Protein AF-A0A2E8CZ76-F1 (afdb_monomer)

Structure (mmCIF, N/CA/C/O backbone):
data_AF-A0A2E8CZ76-F1
#
_entry.id   AF-A0A2E8CZ76-F1
#
loop_
_atom_site.group_PDB
_atom_site.id
_atom_site.type_symbol
_atom_site.label_atom_id
_atom_site.label_alt_id
_atom_site.label_comp_id
_atom_site.label_asym_id
_atom_site.label_entity_id
_atom_site.label_seq_id
_atom_site.pdbx_PDB_ins_code
_atom_site.Cartn_x
_atom_site.Cartn_y
_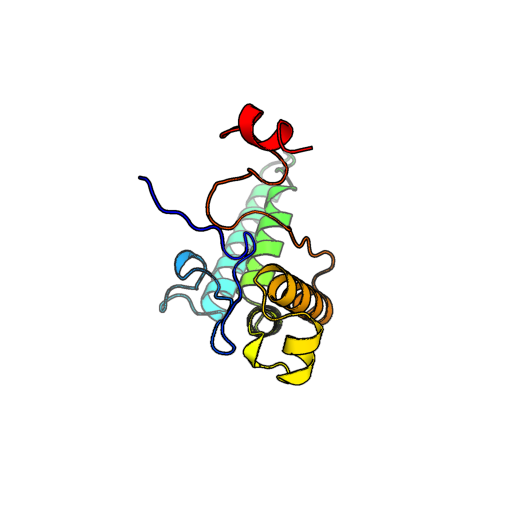atom_site.Cartn_z
_atom_site.occupancy
_atom_site.B_iso_or_equiv
_atom_site.auth_seq_id
_atom_site.auth_comp_id
_atom_site.auth_asym_id
_atom_site.auth_atom_id
_atom_site.pdbx_PDB_model_num
ATOM 1 N N . MET A 1 1 ? 30.501 12.690 -4.525 1.00 34.56 1 MET A N 1
ATOM 2 C CA . MET A 1 1 ? 30.521 11.373 -5.200 1.00 34.56 1 MET A CA 1
ATOM 3 C C . MET A 1 1 ? 30.232 11.597 -6.675 1.00 34.56 1 MET A C 1
ATOM 5 O O . MET A 1 1 ? 29.146 12.056 -6.991 1.00 34.56 1 MET A O 1
ATOM 9 N N . LYS A 1 2 ? 31.225 11.383 -7.548 1.00 23.69 2 LYS A N 1
ATOM 10 C CA . LYS A 1 2 ? 31.047 11.327 -9.009 1.00 23.69 2 LYS A CA 1
ATOM 11 C C . LYS A 1 2 ? 30.593 9.910 -9.379 1.00 23.69 2 LYS A C 1
ATOM 13 O O . LYS A 1 2 ? 31.101 8.973 -8.770 1.00 23.69 2 LYS A O 1
ATOM 18 N N . GLY A 1 3 ? 29.703 9.774 -10.362 1.00 33.22 3 GLY A N 1
ATOM 19 C CA . GLY A 1 3 ? 29.338 8.475 -10.946 1.00 33.22 3 GLY A CA 1
ATOM 20 C C . GLY A 1 3 ? 27.930 7.980 -10.625 1.00 33.22 3 GLY A C 1
ATOM 21 O O . GLY A 1 3 ? 27.770 6.817 -10.278 1.00 33.22 3 GLY A O 1
ATOM 22 N N . VAL A 1 4 ? 26.913 8.838 -10.726 1.00 41.41 4 VAL A N 1
ATOM 23 C CA . VAL A 1 4 ? 25.544 8.339 -10.898 1.00 41.41 4 VAL A CA 1
ATOM 24 C C . VAL A 1 4 ? 25.221 8.496 -12.378 1.00 41.41 4 VAL A C 1
ATOM 26 O O . VAL A 1 4 ? 24.792 9.567 -12.798 1.00 41.41 4 VAL A O 1
ATOM 29 N N . ASP A 1 5 ? 25.501 7.458 -13.168 1.00 41.75 5 ASP A N 1
ATOM 30 C CA . ASP A 1 5 ? 24.760 7.250 -14.412 1.00 41.75 5 ASP A CA 1
ATOM 31 C C . ASP A 1 5 ? 23.309 7.040 -13.984 1.00 41.75 5 ASP A C 1
ATOM 33 O O . ASP A 1 5 ? 22.977 6.039 -13.346 1.00 41.75 5 ASP A O 1
ATOM 37 N N . VAL A 1 6 ? 22.458 8.039 -14.212 1.00 46.88 6 VAL A N 1
ATOM 38 C CA . VAL A 1 6 ? 21.026 7.919 -13.929 1.00 46.88 6 VAL A CA 1
ATOM 39 C C . VAL A 1 6 ? 20.401 7.185 -15.114 1.00 46.88 6 VAL A C 1
ATOM 41 O O . VAL A 1 6 ? 19.710 7.777 -15.938 1.00 46.88 6 VAL A O 1
ATOM 44 N N . GLU A 1 7 ? 20.689 5.889 -15.227 1.00 50.06 7 GLU A N 1
ATOM 45 C CA . GLU A 1 7 ? 19.820 4.980 -15.969 1.00 50.06 7 GLU A CA 1
ATOM 46 C C . GLU A 1 7 ? 18.532 4.828 -15.155 1.00 50.06 7 GLU A C 1
ATOM 48 O O . GLU A 1 7 ? 18.519 4.237 -14.078 1.00 50.06 7 GLU A O 1
ATOM 53 N N . ASP A 1 8 ? 17.471 5.440 -15.678 1.00 51.88 8 ASP A N 1
ATOM 54 C CA . ASP A 1 8 ? 16.104 5.452 -15.159 1.00 51.88 8 ASP A CA 1
ATOM 55 C C . ASP A 1 8 ? 15.928 6.057 -13.741 1.00 51.88 8 ASP A C 1
ATOM 57 O O . ASP A 1 8 ? 16.098 5.370 -12.724 1.00 51.88 8 ASP A O 1
ATOM 61 N N . PRO A 1 9 ? 15.491 7.333 -13.630 1.00 52.34 9 PRO A N 1
ATOM 62 C CA . PRO A 1 9 ? 15.202 7.960 -12.337 1.00 52.34 9 PRO A CA 1
ATOM 63 C C . PRO A 1 9 ? 14.068 7.264 -11.561 1.00 52.34 9 PRO A C 1
ATOM 65 O O . PRO A 1 9 ? 13.888 7.531 -10.371 1.00 52.34 9 PRO A O 1
ATOM 68 N N . PHE A 1 10 ? 13.328 6.351 -12.199 1.00 55.59 10 PHE A N 1
ATOM 69 C CA . PHE A 1 10 ? 12.184 5.646 -11.627 1.00 55.59 10 PHE A CA 1
ATOM 70 C C . PHE A 1 10 ? 12.470 4.194 -11.232 1.00 55.59 10 PHE A C 1
ATOM 72 O O . PHE A 1 10 ? 11.568 3.552 -10.691 1.00 55.59 10 PHE A O 1
ATOM 79 N N . CYS A 1 11 ? 13.711 3.722 -11.430 1.00 61.47 11 CYS A N 1
ATOM 80 C CA . CYS A 1 11 ? 14.221 2.389 -11.089 1.00 61.47 11 CYS A CA 1
ATOM 81 C C . CYS A 1 11 ? 13.299 1.233 -11.530 1.00 61.47 11 CYS A C 1
ATOM 83 O O . CYS A 1 11 ? 12.285 0.922 -10.896 1.00 61.47 11 CYS A O 1
ATOM 85 N N . GLY A 1 12 ? 13.719 0.505 -12.566 1.00 65.06 12 GLY A N 1
ATOM 86 C CA . GLY A 1 12 ? 13.159 -0.808 -12.874 1.00 65.06 12 GLY A CA 1
ATOM 87 C C . GLY A 1 12 ? 13.185 -1.733 -11.650 1.00 65.06 12 GLY A C 1
ATOM 88 O O . GLY A 1 12 ? 14.155 -1.767 -10.889 1.00 65.06 12 GLY A O 1
ATOM 89 N N . ILE A 1 13 ? 12.102 -2.477 -11.443 1.00 76.44 13 ILE A N 1
ATOM 90 C CA . ILE A 1 13 ? 12.001 -3.492 -10.390 1.00 76.44 13 ILE A CA 1
ATOM 91 C C . ILE A 1 13 ? 12.178 -4.882 -10.997 1.00 76.44 13 ILE A C 1
ATOM 93 O O . ILE A 1 13 ? 11.807 -5.123 -12.145 1.00 76.44 13 ILE A O 1
ATOM 97 N N . THR A 1 14 ? 12.715 -5.827 -10.226 1.00 82.69 14 THR A N 1
ATOM 98 C CA . THR A 1 14 ? 12.779 -7.225 -10.679 1.00 82.69 14 THR A CA 1
ATOM 99 C C . THR A 1 14 ? 11.446 -7.935 -10.420 1.00 82.69 14 THR A C 1
ATOM 101 O O . THR A 1 14 ? 10.739 -7.572 -9.473 1.00 82.69 14 THR A O 1
ATOM 104 N N . PRO A 1 15 ? 11.094 -8.993 -11.170 1.00 80.38 15 PRO A N 1
ATOM 105 C CA . PRO A 1 15 ? 9.863 -9.754 -10.934 1.00 80.38 15 PRO A CA 1
ATOM 106 C C . PRO A 1 15 ? 9.716 -10.301 -9.499 1.00 80.38 15 PRO A C 1
ATOM 108 O O . PRO A 1 15 ? 8.598 -10.499 -9.009 1.00 80.38 15 PRO A O 1
ATOM 111 N N . GLU A 1 16 ? 10.821 -10.499 -8.784 1.00 82.88 16 GLU A N 1
ATOM 112 C CA . GLU A 1 16 ? 10.904 -10.970 -7.394 1.00 82.88 16 GLU A CA 1
ATOM 113 C C . GLU A 1 16 ? 10.712 -9.845 -6.371 1.00 82.88 16 GLU A C 1
ATOM 115 O O . GLU A 1 16 ? 10.467 -10.115 -5.195 1.00 82.88 16 GLU A O 1
ATOM 120 N N . SER A 1 17 ? 10.772 -8.585 -6.802 1.00 80.94 17 SER A N 1
ATOM 121 C CA . SER A 1 17 ? 10.568 -7.426 -5.936 1.00 80.94 17 SER A CA 1
ATOM 122 C C . SER A 1 17 ? 9.163 -7.452 -5.330 1.00 80.94 17 SER A C 1
ATOM 124 O O . SER A 1 17 ? 8.178 -7.782 -6.001 1.00 80.94 17 SER A O 1
ATOM 126 N N . ARG A 1 18 ? 9.065 -7.153 -4.030 1.00 78.81 18 ARG A N 1
ATOM 127 C CA . ARG A 1 18 ? 7.806 -7.155 -3.271 1.00 78.81 18 ARG A CA 1
ATOM 128 C C . ARG A 1 18 ? 7.707 -5.911 -2.408 1.00 78.81 18 ARG A C 1
ATOM 130 O O . ARG A 1 18 ? 8.669 -5.552 -1.731 1.00 78.81 18 ARG A O 1
ATOM 137 N N . LEU A 1 19 ? 6.515 -5.326 -2.366 1.00 76.50 19 LEU A N 1
ATOM 138 C CA . LEU A 1 19 ? 6.173 -4.334 -1.358 1.00 76.50 19 LEU A CA 1
ATOM 139 C C . LEU A 1 19 ? 5.953 -5.051 -0.025 1.00 76.50 19 LEU A C 1
ATOM 141 O O . LEU A 1 19 ? 5.324 -6.107 0.053 1.00 76.50 19 LEU A O 1
ATOM 145 N N . ARG A 1 20 ? 6.543 -4.511 1.036 1.00 70.62 20 ARG A N 1
ATOM 146 C CA . ARG A 1 20 ? 6.459 -5.068 2.385 1.00 70.62 20 ARG A CA 1
ATOM 147 C C . ARG A 1 20 ? 6.066 -3.948 3.330 1.00 70.62 20 ARG A C 1
ATOM 149 O O . ARG A 1 20 ? 6.633 -2.862 3.276 1.00 70.62 20 ARG A O 1
ATOM 156 N N . VAL A 1 21 ? 5.136 -4.235 4.234 1.00 71.06 21 VAL A N 1
ATOM 157 C CA . VAL A 1 21 ? 4.909 -3.369 5.394 1.00 71.06 21 VAL A CA 1
ATOM 158 C C . VAL A 1 21 ? 6.155 -3.426 6.276 1.00 71.06 21 VAL A C 1
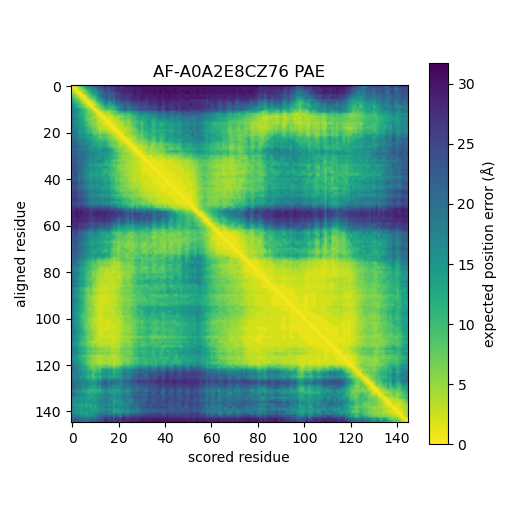ATOM 160 O O . VAL A 1 21 ? 6.671 -4.524 6.520 1.00 71.06 21 VAL A O 1
ATOM 163 N N . SER A 1 22 ? 6.626 -2.268 6.756 1.00 68.38 22 SER A N 1
ATOM 164 C CA . SER A 1 22 ? 7.745 -2.216 7.704 1.00 68.38 22 SER A CA 1
ATOM 165 C C . SER A 1 22 ? 7.494 -3.166 8.876 1.00 68.38 22 SER A C 1
ATOM 167 O O . SER A 1 22 ? 6.371 -3.292 9.373 1.00 68.38 22 SER A O 1
ATOM 169 N N . LYS A 1 23 ? 8.561 -3.814 9.348 1.00 66.62 23 LYS A N 1
ATOM 170 C CA . LYS A 1 23 ? 8.514 -4.676 10.535 1.00 66.62 23 LYS A CA 1
ATOM 171 C C . LYS A 1 23 ? 8.040 -3.914 11.777 1.00 66.62 23 LYS A C 1
ATOM 173 O O . LYS A 1 23 ? 7.461 -4.534 12.659 1.00 66.62 23 LYS A O 1
ATOM 178 N N . ASP A 1 24 ? 8.201 -2.591 11.806 1.00 67.12 24 ASP A N 1
ATOM 179 C CA . ASP A 1 24 ? 7.769 -1.734 12.918 1.00 67.12 24 ASP A CA 1
ATOM 180 C C . ASP A 1 24 ? 6.243 -1.645 13.065 1.00 67.12 24 ASP A C 1
ATOM 182 O O . ASP A 1 24 ? 5.739 -1.370 14.150 1.00 67.12 24 ASP A O 1
ATOM 186 N N . ILE A 1 25 ? 5.503 -1.903 11.983 1.00 64.69 25 ILE A N 1
ATOM 187 C CA . ILE A 1 25 ? 4.032 -1.873 11.957 1.00 64.69 25 ILE A CA 1
ATOM 188 C C . ILE A 1 25 ? 3.458 -3.293 12.143 1.00 64.69 25 ILE A C 1
ATOM 190 O O . ILE A 1 25 ? 2.252 -3.484 12.301 1.00 64.69 25 ILE A O 1
ATOM 194 N N . GLN A 1 26 ? 4.307 -4.326 12.161 1.00 67.81 26 GLN A N 1
ATOM 195 C CA . GLN A 1 26 ? 3.859 -5.684 12.450 1.00 67.81 26 GLN A CA 1
ATOM 196 C C . GLN A 1 26 ? 3.557 -5.840 13.944 1.00 67.81 26 GLN A C 1
ATOM 198 O O . GLN A 1 26 ? 4.291 -5.363 14.812 1.00 67.81 26 GLN A O 1
ATOM 203 N N . LEU A 1 27 ? 2.468 -6.546 14.254 1.00 69.50 27 LEU A N 1
ATOM 204 C CA . LEU A 1 27 ? 2.148 -6.905 15.630 1.00 69.50 27 LEU A CA 1
ATOM 205 C C . LEU A 1 27 ? 3.299 -7.726 16.222 1.00 69.50 27 LEU A C 1
ATOM 207 O O . LEU A 1 27 ? 3.785 -8.677 15.608 1.00 69.50 27 LEU A O 1
ATOM 211 N N . ARG A 1 28 ? 3.733 -7.363 17.435 1.00 76.06 28 ARG A N 1
ATOM 212 C CA . ARG A 1 28 ? 4.733 -8.150 18.172 1.00 76.06 28 ARG A CA 1
ATOM 213 C C . ARG A 1 28 ? 4.218 -9.588 18.331 1.00 76.06 28 ARG A C 1
ATOM 215 O O . ARG A 1 28 ? 3.018 -9.749 18.532 1.00 76.06 28 ARG A O 1
ATOM 222 N N . PRO A 1 29 ? 5.078 -10.623 18.353 1.00 74.12 29 PRO A N 1
ATOM 223 C CA . PRO A 1 29 ? 4.632 -12.020 18.449 1.00 74.12 29 PRO A CA 1
ATOM 224 C C . PRO A 1 29 ? 3.718 -12.317 19.651 1.00 74.12 29 PRO A C 1
ATOM 226 O O . PRO A 1 29 ? 2.853 -13.180 19.585 1.00 74.12 29 PRO A O 1
ATOM 229 N N . SER A 1 30 ? 3.877 -11.573 20.751 1.00 81.56 30 SER A N 1
ATOM 230 C CA . SER A 1 30 ? 3.031 -11.663 21.949 1.00 81.56 30 SER A CA 1
ATOM 231 C C . SER A 1 30 ? 1.682 -10.933 21.839 1.00 81.56 30 SER A C 1
ATOM 233 O O . SER A 1 30 ? 0.876 -10.987 22.769 1.00 81.56 30 SER A O 1
ATOM 235 N N . MET A 1 31 ? 1.432 -10.226 20.735 1.00 82.31 31 MET A N 1
ATOM 236 C CA . MET A 1 31 ? 0.217 -9.468 20.449 1.00 82.31 31 MET A CA 1
ATOM 237 C C . MET A 1 31 ? -0.610 -10.180 19.377 1.00 82.31 31 MET A C 1
ATOM 239 O O . MET A 1 31 ? -0.513 -9.884 18.189 1.00 82.31 31 MET A O 1
ATOM 243 N N . THR A 1 32 ? -1.434 -11.134 19.802 1.00 84.25 32 THR A N 1
ATOM 244 C CA . THR A 1 32 ? -2.412 -11.783 18.918 1.00 84.25 32 THR A CA 1
ATOM 245 C C . THR A 1 32 ? -3.570 -10.835 18.595 1.00 84.25 32 THR A C 1
ATOM 247 O O . THR A 1 32 ? -3.833 -9.900 19.354 1.00 84.25 32 THR A O 1
ATOM 250 N N . LEU A 1 33 ? -4.306 -11.099 17.507 1.00 78.44 33 LEU A N 1
ATOM 251 C CA . LEU A 1 33 ? -5.511 -10.331 17.153 1.00 78.44 33 LEU A CA 1
ATOM 252 C C . LEU A 1 33 ? -6.536 -10.323 18.298 1.00 78.44 33 LEU A C 1
ATOM 254 O O . LEU A 1 33 ? -6.969 -9.261 18.718 1.00 78.44 33 LEU A O 1
ATOM 258 N N . ALA A 1 34 ? -6.804 -11.477 18.917 1.00 83.50 34 ALA A N 1
ATOM 259 C CA . ALA A 1 34 ? -7.713 -11.560 20.064 1.00 83.50 34 ALA A CA 1
ATOM 260 C C . ALA A 1 34 ? -7.270 -10.686 21.257 1.00 83.50 34 ALA A C 1
ATOM 262 O O . ALA A 1 34 ? -8.093 -10.095 21.958 1.00 83.50 34 ALA A O 1
ATOM 263 N N . ARG A 1 35 ? -5.956 -10.580 21.499 1.00 84.69 35 ARG A N 1
ATOM 264 C CA . ARG A 1 35 ? -5.403 -9.735 22.565 1.00 84.69 35 ARG A CA 1
ATOM 265 C C . ARG A 1 35 ? -5.464 -8.249 22.204 1.00 84.69 35 ARG A C 1
ATOM 267 O O . ARG A 1 35 ? -5.657 -7.429 23.100 1.00 84.69 35 ARG A O 1
ATOM 274 N N . LEU A 1 36 ? -5.297 -7.913 20.925 1.00 84.25 36 LEU A N 1
ATOM 275 C CA . LEU A 1 36 ? -5.506 -6.564 20.400 1.00 84.25 36 LEU A CA 1
ATOM 276 C C . LEU A 1 36 ? -6.967 -6.135 20.601 1.00 84.25 36 LEU A C 1
ATOM 278 O O . LEU A 1 36 ? -7.205 -5.092 21.203 1.00 84.25 36 LEU A O 1
ATOM 282 N N . ASP A 1 37 ? -7.919 -6.980 20.204 1.00 83.38 37 ASP A N 1
ATOM 283 C CA . ASP A 1 37 ? -9.357 -6.723 20.348 1.00 83.38 37 ASP A CA 1
ATOM 284 C C . ASP A 1 37 ? -9.763 -6.575 21.817 1.00 83.38 37 ASP A C 1
ATOM 286 O O . ASP A 1 37 ? -10.478 -5.644 22.183 1.00 83.38 37 ASP A O 1
ATOM 290 N N . SER A 1 38 ? -9.228 -7.433 22.692 1.00 86.75 38 SER A N 1
ATOM 291 C CA . SER A 1 38 ? -9.465 -7.331 24.139 1.00 86.75 38 SER A CA 1
ATOM 292 C C . SER A 1 38 ? -8.964 -6.001 24.711 1.00 86.75 38 SER A C 1
ATOM 294 O O . SER A 1 38 ? -9.622 -5.399 25.555 1.00 86.75 38 SER A O 1
ATOM 296 N N . ARG A 1 39 ? -7.797 -5.520 24.261 1.00 86.81 39 ARG A N 1
ATOM 297 C CA . ARG A 1 39 ? -7.254 -4.224 24.693 1.00 86.81 39 ARG A CA 1
ATOM 298 C C . ARG A 1 39 ? -8.080 -3.059 24.172 1.00 86.81 39 ARG A C 1
ATOM 300 O O . ARG A 1 39 ? -8.326 -2.143 24.947 1.00 86.81 39 ARG A O 1
ATOM 307 N N . ARG A 1 40 ? -8.510 -3.113 22.908 1.00 82.94 40 ARG A N 1
ATOM 308 C CA . ARG A 1 40 ? -9.407 -2.110 22.324 1.00 82.94 40 ARG A CA 1
ATOM 309 C C . ARG A 1 40 ? -10.689 -2.008 23.144 1.00 82.94 40 ARG A C 1
ATOM 311 O O . ARG A 1 40 ? -10.987 -0.942 23.654 1.00 82.94 40 ARG A O 1
ATOM 318 N N . SER A 1 41 ? -11.343 -3.140 23.409 1.00 87.31 41 SER A N 1
ATOM 319 C CA . SER A 1 41 ? -12.571 -3.170 24.209 1.00 87.31 41 SER A CA 1
ATOM 320 C C . SER A 1 41 ? -12.394 -2.574 25.612 1.00 87.31 41 SER A C 1
ATOM 322 O O . SER A 1 41 ? -13.297 -1.910 26.112 1.00 87.31 41 SER A O 1
ATOM 324 N N . LEU A 1 42 ? -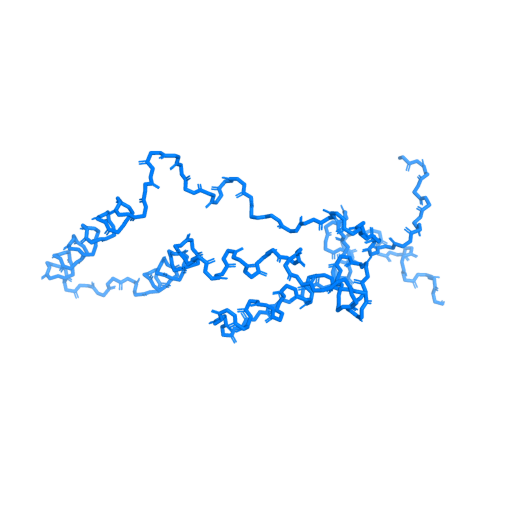11.243 -2.789 26.260 1.00 89.19 42 LEU A N 1
ATOM 325 C CA . LEU A 1 42 ? -10.954 -2.175 27.559 1.00 89.19 42 LEU A CA 1
ATOM 326 C C . LEU A 1 42 ? -10.759 -0.658 27.454 1.00 89.19 42 LEU A C 1
ATOM 328 O O . LEU A 1 42 ? -11.263 0.066 28.309 1.00 89.19 42 LEU A O 1
ATOM 332 N N . VAL A 1 43 ? -10.048 -0.178 26.430 1.00 86.19 43 VAL A N 1
ATOM 333 C CA . VAL A 1 43 ? -9.887 1.262 26.173 1.00 86.19 43 VAL A CA 1
ATOM 334 C C . VAL A 1 43 ? -11.251 1.905 25.931 1.00 86.19 43 VAL A C 1
ATOM 336 O O . VAL A 1 43 ? -11.586 2.852 26.637 1.00 86.19 43 VAL A O 1
ATOM 339 N N . ASP A 1 44 ? -12.078 1.317 25.063 1.00 84.25 44 ASP A N 1
ATOM 340 C CA . ASP A 1 44 ? -13.426 1.812 24.755 1.00 84.25 44 ASP A CA 1
ATOM 341 C C . ASP A 1 44 ? -14.287 1.931 26.028 1.00 84.25 44 ASP A C 1
ATOM 343 O O . ASP A 1 44 ? -15.005 2.912 26.227 1.00 84.25 44 ASP A O 1
ATOM 347 N N . GLN A 1 45 ? -14.183 0.951 26.938 1.00 87.12 45 GLN A N 1
ATOM 348 C CA . GLN A 1 45 ? -14.867 0.978 28.234 1.00 87.12 45 GLN A CA 1
ATOM 349 C C . GLN A 1 45 ? -14.376 2.125 29.131 1.00 87.12 45 GLN A C 1
ATOM 351 O O . GLN A 1 45 ? -15.199 2.809 29.740 1.00 87.12 45 GLN A O 1
ATOM 356 N N . PHE A 1 46 ? -13.063 2.356 29.222 1.00 84.81 46 PHE A N 1
ATOM 357 C CA . PHE A 1 46 ? -12.500 3.455 30.016 1.00 84.81 46 PHE A CA 1
ATOM 358 C C . PHE A 1 46 ? -12.866 4.825 29.451 1.00 84.81 46 PHE A C 1
ATOM 360 O O . PHE A 1 46 ? -13.208 5.734 30.212 1.00 84.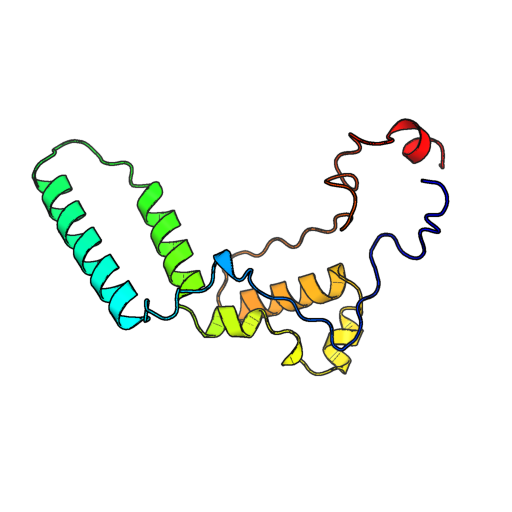81 46 PHE A O 1
ATOM 367 N N . GLU A 1 47 ? -12.826 4.977 28.132 1.00 81.19 47 GLU A N 1
ATOM 368 C CA . GLU A 1 47 ? -13.225 6.213 27.469 1.00 81.19 47 GLU A CA 1
ATOM 369 C C . GLU A 1 47 ? -14.708 6.502 27.684 1.00 81.19 47 GLU A C 1
ATOM 371 O O . GLU A 1 47 ? -15.074 7.628 28.011 1.00 81.19 47 GLU A O 1
ATOM 376 N N . GLU A 1 48 ? -15.560 5.479 27.604 1.00 83.50 48 GLU A N 1
ATOM 377 C CA . GLU A 1 48 ? -16.991 5.612 27.865 1.00 83.50 48 GLU A CA 1
ATOM 378 C C . GLU A 1 48 ? -17.289 6.051 29.304 1.00 83.50 48 GLU A C 1
ATOM 380 O O . GLU A 1 48 ? -18.130 6.923 29.526 1.00 83.50 48 GLU A O 1
ATOM 385 N N . GLN A 1 49 ? -16.588 5.493 30.296 1.00 82.94 49 GLN A N 1
ATOM 386 C CA . GLN A 1 49 ? -16.715 5.953 31.684 1.00 82.94 49 GLN A CA 1
ATOM 387 C C . GLN A 1 49 ? -16.201 7.386 31.854 1.00 82.94 49 GLN A C 1
ATOM 389 O O . GLN A 1 49 ? -16.824 8.191 32.542 1.00 82.94 49 GLN A O 1
ATOM 394 N N . THR A 1 50 ? -15.096 7.730 31.193 1.00 79.31 50 THR A N 1
ATOM 395 C CA . THR A 1 50 ? -14.510 9.074 31.255 1.00 79.31 50 THR A CA 1
ATOM 396 C C . THR A 1 50 ? -15.443 10.122 30.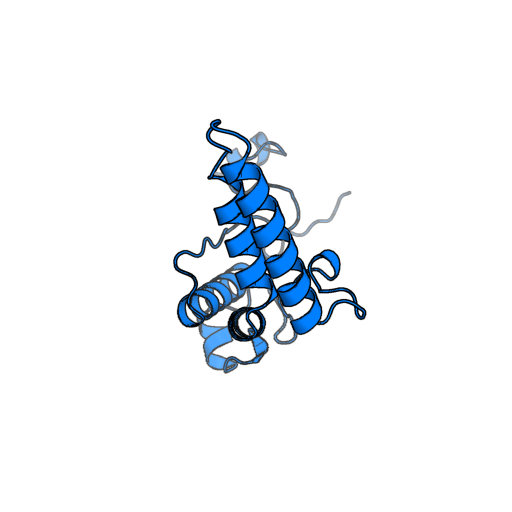647 1.00 79.31 50 THR A C 1
ATOM 398 O O . THR A 1 50 ? -15.632 11.176 31.248 1.00 79.31 50 THR A O 1
ATOM 401 N N . ARG A 1 51 ? -16.088 9.821 29.510 1.00 78.62 51 ARG A N 1
ATOM 402 C CA . ARG A 1 51 ? -17.106 10.679 28.875 1.00 78.62 51 ARG A CA 1
ATOM 403 C C . ARG A 1 51 ? -18.346 10.871 29.749 1.00 78.62 51 ARG A C 1
ATOM 405 O O . ARG A 1 51 ? -18.924 11.945 29.746 1.00 78.62 51 ARG A O 1
ATOM 412 N N . LYS A 1 52 ? -18.755 9.851 30.510 1.00 79.06 52 LYS A N 1
ATOM 413 C CA . LYS A 1 52 ? -19.883 9.963 31.456 1.00 79.06 52 LYS A CA 1
ATOM 414 C C . LYS A 1 52 ? -19.568 10.833 32.670 1.00 79.06 52 LYS A C 1
ATOM 416 O O . LYS A 1 52 ? -20.481 11.417 33.243 1.00 79.06 52 LYS A O 1
ATOM 421 N N . LEU A 1 53 ? -18.304 10.873 33.087 1.00 78.62 53 LEU A N 1
ATOM 422 C CA . LEU A 1 53 ? -17.851 11.640 34.250 1.00 78.62 53 LEU A CA 1
ATOM 423 C C . LEU A 1 53 ? -17.461 13.080 33.898 1.00 78.62 53 LEU A C 1
ATOM 425 O O . LEU A 1 53 ? -17.577 13.962 34.745 1.00 78.62 53 LEU A O 1
ATOM 429 N N . ASN A 1 54 ? -17.009 13.320 32.666 1.00 67.56 54 ASN A N 1
ATOM 430 C CA . ASN A 1 54 ? -16.626 14.635 32.174 1.00 67.56 54 ASN A CA 1
ATOM 431 C C . ASN A 1 54 ? -17.652 15.137 31.151 1.00 67.56 54 ASN A C 1
ATOM 433 O O . ASN A 1 54 ? -17.697 14.649 30.029 1.00 67.56 54 ASN A O 1
ATOM 437 N N . ASP A 1 55 ? -18.397 16.186 31.506 1.00 61.78 55 ASP A N 1
ATOM 438 C CA . ASP A 1 55 ? -19.329 16.916 30.621 1.00 61.78 55 ASP A CA 1
ATOM 439 C C . ASP A 1 55 ? -18.619 17.662 29.461 1.00 61.78 55 ASP A C 1
ATOM 441 O O . ASP A 1 55 ? -19.229 18.414 28.699 1.00 61.78 55 ASP A O 1
ATOM 445 N N . SER A 1 56 ? -17.297 17.509 29.333 1.00 57.94 56 SER A N 1
ATOM 446 C CA . SER A 1 56 ? -16.477 18.169 28.325 1.00 57.94 56 SER A CA 1
ATOM 447 C C . SER A 1 56 ? -16.269 17.266 27.112 1.00 57.94 56 SER A C 1
ATOM 449 O O . SER A 1 56 ? -15.792 16.136 27.208 1.00 57.94 56 SER A O 1
ATOM 451 N N . ALA A 1 57 ? -16.621 17.800 25.941 1.00 57.94 57 ALA A N 1
ATOM 452 C CA . ALA A 1 57 ? -16.421 17.175 24.642 1.00 57.94 57 ALA A CA 1
ATOM 453 C C . ALA A 1 57 ? -14.945 16.782 24.443 1.00 57.94 57 ALA A C 1
ATOM 455 O O . ALA A 1 57 ? -14.107 17.607 24.074 1.00 57.94 57 ALA A O 1
ATOM 456 N N . ALA A 1 58 ? -14.623 15.514 24.699 1.00 58.34 58 ALA A N 1
ATOM 457 C CA . ALA A 1 58 ? -13.345 14.934 24.322 1.00 58.34 58 ALA A CA 1
ATOM 458 C C . ALA A 1 58 ? -13.169 15.032 22.792 1.00 58.34 58 ALA A C 1
ATOM 460 O O . ALA A 1 58 ? -14.158 14.967 22.051 1.00 58.34 58 ALA A O 1
ATOM 461 N N . PRO A 1 59 ? -11.936 15.208 22.287 1.00 56.12 59 PRO A N 1
ATOM 462 C CA . PRO A 1 59 ? -11.698 15.401 20.864 1.00 56.12 59 PRO A CA 1
ATOM 463 C C . PRO A 1 59 ? -12.003 14.117 20.074 1.00 56.12 59 PRO A C 1
ATOM 465 O O . PRO A 1 59 ? -11.139 13.265 19.904 1.00 56.12 59 PRO A O 1
ATOM 468 N N . GLN A 1 60 ? -13.215 14.033 19.512 1.00 59.56 60 GLN A N 1
ATOM 469 C CA . GLN A 1 60 ? -13.718 12.940 18.654 1.00 59.56 60 GLN A CA 1
ATOM 470 C C . GLN A 1 60 ? -12.827 12.624 17.432 1.00 59.56 60 GLN A C 1
ATOM 472 O O . GLN A 1 60 ? -13.008 11.611 16.761 1.00 59.56 60 GLN A O 1
ATOM 477 N N . GLY A 1 61 ? -11.879 13.504 17.098 1.00 59.06 61 GLY A N 1
ATOM 478 C CA . GLY A 1 61 ? -11.012 13.350 15.933 1.00 59.06 61 GLY A CA 1
ATOM 479 C C . GLY A 1 61 ? -9.947 12.261 16.077 1.00 59.06 61 GLY A C 1
ATOM 480 O O . GLY A 1 61 ? -9.571 11.673 15.067 1.00 59.06 61 GLY A O 1
ATOM 481 N N . LEU A 1 62 ? -9.458 11.981 17.292 1.00 63.59 62 LEU A N 1
ATOM 482 C CA . LEU A 1 62 ? -8.368 11.015 17.484 1.00 63.59 62 LEU A CA 1
ATOM 483 C C . LEU A 1 62 ? -8.860 9.567 17.337 1.00 63.59 62 LEU A C 1
ATOM 485 O O . LEU A 1 62 ? -8.180 8.762 16.697 1.00 63.59 62 LEU A O 1
ATOM 489 N N . ASP A 1 63 ? -10.063 9.276 17.839 1.00 70.31 63 ASP A N 1
ATOM 490 C CA . ASP A 1 63 ? -10.684 7.947 17.813 1.00 70.31 63 ASP A CA 1
ATOM 491 C C . ASP A 1 63 ? -10.791 7.429 16.377 1.00 70.31 63 ASP A C 1
ATOM 493 O O . ASP A 1 63 ? -10.296 6.350 16.062 1.00 70.31 63 ASP A O 1
ATOM 497 N N . ARG A 1 64 ? -11.305 8.250 15.450 1.00 67.88 64 ARG A N 1
ATOM 498 C CA . ARG A 1 64 ? -11.466 7.865 14.037 1.00 67.88 64 ARG A CA 1
ATOM 499 C C . ARG A 1 64 ? -10.153 7.412 13.387 1.00 67.88 64 ARG A C 1
ATOM 501 O O . ARG A 1 64 ? -10.146 6.446 12.623 1.00 67.88 64 ARG A O 1
ATOM 508 N N . PHE A 1 65 ? -9.041 8.100 13.653 1.00 68.75 65 PHE A N 1
ATOM 509 C CA . PHE A 1 65 ? -7.742 7.719 13.087 1.00 68.75 65 PHE A CA 1
ATOM 510 C C . PHE A 1 65 ? -7.182 6.451 13.738 1.00 68.75 65 PHE A C 1
ATOM 512 O O . PHE A 1 65 ? -6.575 5.632 13.045 1.00 68.75 65 PHE A O 1
ATOM 519 N N . GLN A 1 66 ? -7.411 6.256 15.039 1.00 70.88 66 GLN A N 1
ATOM 520 C CA . GLN A 1 66 ? -7.020 5.030 15.736 1.00 70.88 66 GLN A CA 1
ATOM 521 C C . GLN A 1 66 ? -7.809 3.818 15.234 1.00 70.88 66 GLN A C 1
ATOM 523 O O . GLN A 1 66 ? -7.214 2.781 14.937 1.00 70.88 66 GLN A O 1
ATOM 528 N N . GLU A 1 67 ? -9.125 3.953 15.066 1.00 72.94 67 GLU A N 1
ATOM 529 C CA . GLU A 1 67 ? -9.977 2.906 14.503 1.00 72.94 67 GLU A CA 1
ATOM 530 C C . GLU A 1 67 ? -9.553 2.535 13.083 1.00 72.94 67 GLU A C 1
ATOM 532 O O . GLU A 1 67 ? -9.441 1.351 12.751 1.00 72.94 67 GLU A O 1
ATOM 537 N N . MET A 1 68 ? -9.245 3.540 12.259 1.00 69.44 68 MET A N 1
ATOM 538 C CA . MET A 1 68 ? -8.741 3.331 10.908 1.00 69.44 68 MET A CA 1
ATOM 539 C C . MET A 1 68 ? -7.413 2.569 10.930 1.00 69.44 68 MET A C 1
ATOM 541 O O . MET A 1 68 ? -7.307 1.525 10.288 1.00 69.44 68 MET A O 1
ATOM 545 N N . ALA A 1 69 ? -6.429 3.009 11.719 1.00 70.94 69 ALA A N 1
ATOM 546 C CA . ALA A 1 69 ? -5.142 2.325 11.839 1.00 70.94 69 ALA A CA 1
ATOM 547 C C . ALA A 1 69 ? -5.295 0.870 12.325 1.00 70.94 69 ALA A C 1
ATOM 549 O O . ALA A 1 69 ? -4.687 -0.041 11.759 1.00 70.94 69 ALA A O 1
ATOM 550 N N . LEU A 1 70 ? -6.157 0.628 13.318 1.00 73.56 70 LEU A N 1
ATOM 551 C CA . LEU A 1 70 ? -6.461 -0.713 13.821 1.00 73.56 70 LEU A CA 1
ATOM 552 C C . LEU A 1 70 ? -7.115 -1.596 12.753 1.00 73.56 70 LEU A C 1
ATOM 554 O O . LEU A 1 70 ? -6.756 -2.769 12.631 1.00 73.56 70 LEU A O 1
ATOM 558 N N . SER A 1 71 ? -8.029 -1.051 11.947 1.00 72.12 71 SER A N 1
ATOM 559 C CA . SER A 1 71 ? -8.659 -1.786 10.842 1.00 72.12 71 SER A CA 1
ATOM 560 C C . SER A 1 71 ? -7.642 -2.191 9.765 1.00 72.12 71 SER A C 1
ATOM 562 O O . SER A 1 71 ? -7.638 -3.338 9.318 1.00 72.12 71 SER A O 1
ATOM 564 N N . LEU A 1 72 ? -6.701 -1.300 9.424 1.00 70.94 72 LEU A N 1
ATOM 565 C CA . LEU A 1 72 ? -5.624 -1.582 8.472 1.00 70.94 72 LEU A CA 1
ATOM 566 C C . LEU A 1 72 ? -4.684 -2.673 9.007 1.00 70.94 72 LEU A C 1
ATOM 568 O O . LEU A 1 72 ? -4.296 -3.583 8.276 1.00 70.94 72 LEU A O 1
ATOM 572 N N . MET A 1 73 ? -4.333 -2.607 10.296 1.00 69.62 73 MET A N 1
ATOM 573 C CA . MET A 1 73 ? -3.430 -3.569 10.933 1.00 69.62 73 MET A CA 1
ATOM 574 C C . MET A 1 73 ? -4.052 -4.955 11.120 1.00 69.62 73 MET A C 1
ATOM 576 O O . MET A 1 73 ? -3.325 -5.950 11.068 1.00 69.62 73 MET A O 1
ATOM 580 N N . SER A 1 74 ? -5.361 -5.032 11.361 1.00 71.19 74 SER A N 1
ATOM 581 C CA . SER A 1 74 ? -6.084 -6.287 11.613 1.00 71.19 74 SER A CA 1
ATOM 582 C C . SER A 1 74 ? -6.613 -6.952 10.338 1.00 71.19 74 SER A C 1
ATOM 584 O O . SER A 1 74 ? -6.744 -8.176 10.305 1.00 71.19 74 SER A O 1
ATOM 586 N N . SER A 1 75 ? -6.845 -6.194 9.261 1.00 76.94 75 SER A N 1
ATOM 587 C CA . SER A 1 75 ? -7.394 -6.725 8.011 1.00 76.94 75 SER A CA 1
ATOM 588 C C . SER A 1 75 ? -6.403 -7.627 7.270 1.00 76.94 75 SER A C 1
ATOM 590 O O . SER A 1 75 ? -5.386 -7.186 6.727 1.00 76.94 75 SER A O 1
ATOM 592 N N . ALA A 1 76 ? -6.729 -8.920 7.198 1.00 77.88 76 ALA A N 1
ATOM 593 C CA . ALA A 1 76 ? -5.996 -9.881 6.376 1.00 77.88 76 ALA A CA 1
ATOM 594 C C . ALA A 1 76 ? -6.055 -9.513 4.883 1.00 77.88 76 ALA A C 1
ATOM 596 O O . ALA A 1 76 ? -5.037 -9.575 4.197 1.00 77.88 76 ALA A O 1
ATOM 597 N N . LYS A 1 77 ? -7.217 -9.039 4.415 1.00 81.88 77 LYS A N 1
ATOM 598 C CA . LYS A 1 77 ? -7.463 -8.673 3.014 1.00 81.88 77 LYS A CA 1
ATOM 599 C C . LYS A 1 77 ? -6.584 -7.505 2.556 1.00 81.88 77 LYS A C 1
ATOM 601 O O . LYS A 1 77 ? -6.026 -7.541 1.466 1.00 81.88 77 LYS A O 1
ATOM 606 N N . LEU A 1 78 ? -6.398 -6.490 3.405 1.00 79.50 78 LEU A N 1
ATOM 607 C CA . LEU A 1 78 ? -5.501 -5.367 3.100 1.00 79.50 78 LEU A CA 1
ATOM 608 C C . LEU A 1 78 ? -4.029 -5.784 3.103 1.00 79.50 78 LEU A C 1
ATOM 610 O O . LEU A 1 78 ? -3.243 -5.289 2.301 1.00 79.50 78 LEU A O 1
ATOM 614 N N . ARG A 1 79 ? -3.648 -6.727 3.969 1.00 79.19 79 ARG A N 1
ATOM 615 C CA . ARG A 1 79 ? -2.288 -7.277 3.977 1.00 79.19 79 ARG A CA 1
ATOM 616 C C . ARG A 1 79 ? -1.988 -8.060 2.699 1.00 79.19 79 ARG A C 1
ATOM 618 O O . ARG A 1 79 ? -0.893 -7.943 2.161 1.00 79.19 79 ARG A O 1
ATOM 625 N N . GLU A 1 80 ? -2.962 -8.822 2.215 1.00 84.88 80 GLU A N 1
ATOM 626 C CA . GLU A 1 80 ? -2.888 -9.568 0.957 1.00 84.88 80 GLU A CA 1
ATOM 627 C C . GLU A 1 80 ? -2.876 -8.645 -0.273 1.00 84.88 80 GLU A C 1
ATOM 629 O O . GLU A 1 80 ? -2.203 -8.921 -1.268 1.00 84.88 80 GLU A O 1
ATOM 634 N N . ALA A 1 81 ? -3.565 -7.504 -0.201 1.00 87.50 81 ALA A N 1
ATOM 635 C CA . ALA A 1 81 ? -3.553 -6.499 -1.261 1.00 87.50 81 ALA A CA 1
ATOM 636 C C . ALA A 1 81 ? -2.152 -5.925 -1.530 1.00 87.50 81 ALA A C 1
ATOM 638 O O . ALA A 1 81 ? -1.838 -5.599 -2.673 1.00 87.50 81 ALA A O 1
ATOM 639 N N . LEU A 1 82 ? -1.293 -5.863 -0.508 1.00 86.12 82 LEU A N 1
ATOM 640 C CA . LEU A 1 82 ? 0.097 -5.412 -0.639 1.00 86.12 82 LEU A CA 1
ATOM 641 C C . LEU A 1 82 ? 1.013 -6.444 -1.315 1.00 86.12 82 LEU A C 1
ATOM 643 O O . LEU A 1 82 ? 2.109 -6.090 -1.756 1.00 86.12 82 LEU A O 1
ATOM 647 N N . ASP A 1 83 ? 0.591 -7.708 -1.414 1.00 86.94 83 ASP A N 1
ATOM 648 C CA . ASP A 1 83 ? 1.354 -8.740 -2.111 1.00 86.94 83 ASP A CA 1
ATOM 649 C C . ASP A 1 83 ? 1.007 -8.771 -3.603 1.00 86.94 83 ASP A C 1
ATOM 651 O O . ASP A 1 83 ? 0.193 -9.564 -4.078 1.00 86.94 83 ASP A O 1
ATOM 655 N N . VAL A 1 84 ? 1.678 -7.906 -4.367 1.00 88.31 84 VAL A N 1
ATOM 656 C CA . VAL A 1 84 ? 1.608 -7.893 -5.840 1.00 88.31 84 VAL A CA 1
ATOM 657 C C . VAL A 1 84 ? 2.086 -9.198 -6.481 1.00 88.31 84 VAL A C 1
ATOM 659 O O . VAL A 1 84 ? 1.844 -9.421 -7.662 1.00 88.31 84 VAL A O 1
ATOM 662 N N . GLY A 1 85 ? 2.764 -10.075 -5.732 1.00 86.94 85 GLY A N 1
ATOM 663 C CA . GLY A 1 85 ? 3.181 -11.388 -6.218 1.00 86.94 85 GLY A CA 1
ATOM 664 C C . GLY A 1 85 ? 2.024 -12.355 -6.459 1.00 86.94 85 GLY A C 1
ATOM 665 O O . GLY A 1 85 ? 2.231 -13.362 -7.128 1.00 86.94 85 GLY A O 1
ATOM 666 N N . LEU A 1 86 ? 0.837 -12.053 -5.931 1.00 89.69 86 LEU A N 1
ATOM 667 C CA . LEU A 1 86 ? -0.382 -12.827 -6.164 1.00 89.69 86 LEU A CA 1
ATOM 668 C C . LEU A 1 86 ? -1.024 -12.526 -7.527 1.00 89.69 86 LEU A C 1
ATOM 670 O O . LEU A 1 86 ? -1.931 -13.243 -7.940 1.00 89.69 86 LEU A O 1
ATOM 674 N N . GLU A 1 87 ? -0.562 -11.486 -8.227 1.00 92.62 87 GLU A N 1
ATOM 675 C CA . GLU A 1 87 ? -1.054 -11.135 -9.558 1.00 92.62 87 GLU A CA 1
ATOM 676 C C . GLU A 1 87 ? -0.341 -11.924 -10.665 1.00 92.62 87 GLU A C 1
ATOM 678 O O . GLU A 1 87 ? 0.870 -12.166 -10.576 1.00 92.62 87 GLU A O 1
ATOM 683 N N . PRO A 1 88 ? -1.046 -12.270 -11.760 1.00 94.44 88 PRO A N 1
ATOM 684 C CA . PRO A 1 88 ? -0.422 -12.858 -12.939 1.00 94.44 88 PRO A CA 1
ATOM 685 C C . PRO A 1 88 ? 0.705 -11.972 -13.484 1.00 94.44 88 PRO A C 1
ATOM 687 O O . PRO A 1 88 ? 0.559 -10.751 -13.567 1.00 94.44 88 PRO A O 1
ATOM 690 N N . MET A 1 89 ? 1.806 -12.586 -13.932 1.00 93.25 89 MET A N 1
ATOM 691 C CA . MET A 1 89 ? 2.967 -11.850 -14.455 1.00 93.25 89 MET A CA 1
ATOM 692 C C . MET A 1 89 ? 2.587 -10.884 -15.582 1.00 93.25 89 MET A C 1
ATOM 694 O O . MET A 1 89 ? 2.995 -9.729 -15.557 1.00 93.25 89 MET A O 1
ATOM 698 N N . LEU A 1 90 ? 1.722 -11.326 -16.501 1.00 95.00 90 LEU A N 1
ATOM 699 C CA . LEU A 1 90 ? 1.244 -10.506 -17.614 1.00 95.00 90 LEU A CA 1
ATOM 700 C C . LEU A 1 90 ? 0.579 -9.204 -17.138 1.00 95.00 90 LEU A C 1
ATOM 702 O O . LEU A 1 90 ? 0.776 -8.155 -17.742 1.00 95.00 90 LEU A O 1
ATOM 706 N N . LEU A 1 91 ? -0.180 -9.247 -16.038 1.00 94.56 91 LEU A N 1
ATOM 707 C CA . LEU A 1 91 ? -0.805 -8.047 -15.479 1.00 94.56 91 LEU A CA 1
ATOM 708 C C . LEU A 1 91 ? 0.249 -7.117 -14.869 1.00 94.56 91 LEU A C 1
ATOM 710 O O . LEU A 1 91 ? 0.194 -5.904 -15.053 1.00 94.56 91 LEU A O 1
ATOM 714 N N . ARG A 1 92 ? 1.249 -7.679 -14.184 1.00 92.38 92 ARG A N 1
ATOM 715 C CA . ARG A 1 92 ? 2.364 -6.899 -13.630 1.00 92.38 92 ARG A CA 1
ATOM 716 C C . ARG A 1 92 ? 3.172 -6.209 -14.728 1.00 92.38 92 ARG A C 1
ATOM 718 O O . ARG A 1 92 ? 3.583 -5.070 -14.537 1.00 92.38 92 ARG A O 1
ATOM 725 N N . GLU A 1 93 ? 3.363 -6.872 -15.864 1.00 91.94 93 GLU A N 1
ATOM 726 C CA . GLU A 1 93 ? 4.031 -6.315 -17.044 1.00 91.94 93 GLU A CA 1
ATOM 727 C C . GLU A 1 93 ? 3.199 -5.215 -17.713 1.00 91.94 93 GLU A C 1
ATOM 729 O O . GLU A 1 93 ? 3.759 -4.191 -18.094 1.00 91.94 93 GLU A O 1
ATOM 734 N N . GLN A 1 94 ? 1.870 -5.366 -17.784 1.00 93.94 94 GLN A N 1
ATOM 735 C CA . GLN A 1 94 ? 0.964 -4.332 -18.309 1.00 93.94 94 GLN A CA 1
ATOM 736 C C . GLN A 1 94 ? 1.008 -3.033 -17.500 1.00 93.94 94 GLN A C 1
ATOM 738 O O . GLN A 1 94 ? 0.960 -1.949 -18.075 1.00 93.94 94 GLN A O 1
ATOM 743 N N . TYR A 1 95 ? 1.120 -3.137 -16.175 1.00 91.44 95 TYR A N 1
ATOM 744 C CA . TYR A 1 95 ? 1.332 -1.977 -15.304 1.00 91.44 95 TYR A CA 1
ATOM 745 C C . TYR A 1 95 ? 2.759 -1.412 -15.393 1.00 91.44 95 TYR A C 1
ATOM 747 O O . TYR A 1 95 ? 2.999 -0.285 -14.963 1.00 91.44 95 TYR A O 1
ATOM 755 N N . GLY A 1 96 ? 3.700 -2.171 -15.957 1.00 89.00 96 GLY A N 1
ATOM 756 C CA . GLY A 1 96 ? 5.115 -1.838 -16.038 1.00 89.00 96 GLY A CA 1
ATOM 757 C C . GLY A 1 96 ? 5.917 -2.354 -14.841 1.00 89.00 96 GLY A C 1
ATOM 758 O O . GLY A 1 96 ? 5.521 -2.232 -13.676 1.00 89.00 96 GLY A O 1
ATOM 759 N N . MET A 1 97 ? 7.105 -2.894 -15.128 1.00 87.50 97 MET A N 1
ATOM 760 C CA . MET A 1 97 ? 8.083 -3.332 -14.122 1.00 87.50 97 MET A CA 1
ATOM 761 C C . MET A 1 97 ? 8.910 -2.152 -13.595 1.00 87.50 97 MET A C 1
ATOM 763 O O . MET A 1 97 ? 10.138 -2.168 -13.597 1.00 87.50 97 MET A O 1
ATOM 767 N N . THR A 1 98 ? 8.216 -1.119 -13.128 1.00 85.25 98 THR A N 1
ATOM 768 C CA . THR A 1 98 ? 8.790 0.069 -12.483 1.00 85.25 98 THR A CA 1
ATOM 769 C C . THR A 1 98 ? 8.210 0.218 -11.083 1.00 85.25 98 THR A C 1
ATOM 771 O O . THR A 1 98 ? 7.143 -0.330 -10.782 1.00 85.25 98 THR A O 1
ATOM 774 N N . LEU A 1 99 ? 8.883 0.974 -1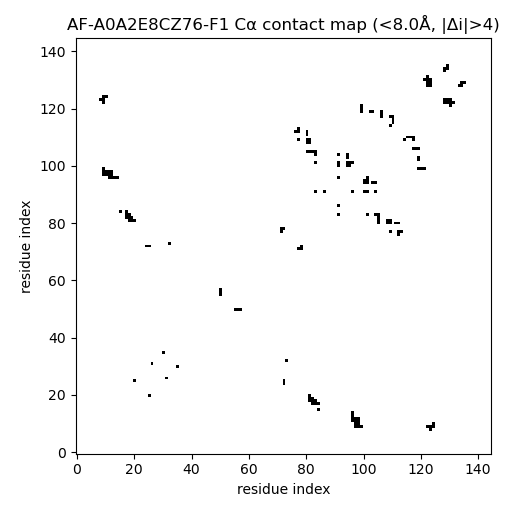0.211 1.00 81.81 99 LEU A N 1
ATOM 775 C CA . LEU A 1 99 ? 8.361 1.234 -8.867 1.00 81.81 99 LEU A CA 1
ATOM 776 C C . LEU A 1 99 ? 6.956 1.852 -8.922 1.00 81.81 99 LEU A C 1
ATOM 778 O O . LEU A 1 99 ? 6.059 1.412 -8.203 1.00 81.81 99 LEU A O 1
ATOM 782 N N . PHE A 1 100 ? 6.752 2.819 -9.820 1.00 85.50 100 PHE A N 1
ATOM 783 C CA . PHE A 1 100 ? 5.457 3.464 -10.011 1.00 85.50 100 PHE A CA 1
ATOM 784 C C . PHE A 1 100 ? 4.393 2.490 -10.535 1.00 85.50 100 PHE A C 1
ATOM 786 O O . PHE A 1 100 ? 3.300 2.427 -9.975 1.00 85.50 100 PHE A O 1
ATOM 793 N N . GLY A 1 101 ? 4.715 1.683 -11.552 1.00 89.88 101 GLY A N 1
ATOM 794 C CA . GLY A 1 101 ? 3.784 0.706 -12.122 1.00 89.88 101 GLY A CA 1
ATOM 795 C C . GLY A 1 101 ? 3.282 -0.298 -11.085 1.00 89.88 101 GLY A C 1
ATOM 796 O O . GLY A 1 101 ? 2.079 -0.527 -10.939 1.00 89.88 101 GLY A O 1
ATOM 797 N N . GLN A 1 102 ? 4.193 -0.831 -10.269 1.00 89.31 102 GLN A N 1
ATOM 798 C CA . GLN A 1 102 ? 3.817 -1.754 -9.198 1.00 89.31 102 GLN A CA 1
ATOM 799 C C . GLN A 1 102 ? 3.100 -1.062 -8.031 1.00 89.31 102 GLN A C 1
ATOM 801 O O . GLN A 1 102 ? 2.230 -1.672 -7.405 1.00 89.31 102 GLN A O 1
ATOM 806 N N . ALA A 1 103 ? 3.418 0.202 -7.733 1.00 89.12 103 ALA A N 1
ATOM 807 C CA . ALA A 1 103 ? 2.678 0.989 -6.748 1.00 89.12 103 ALA A CA 1
ATOM 808 C C . ALA A 1 103 ? 1.233 1.243 -7.210 1.00 89.12 103 ALA A C 1
ATOM 810 O O . ALA A 1 103 ? 0.302 1.083 -6.422 1.00 89.12 103 ALA A O 1
ATOM 811 N N . ALA A 1 104 ? 1.022 1.538 -8.496 1.00 92.38 104 ALA A N 1
ATOM 812 C CA . ALA A 1 104 ? -0.306 1.679 -9.087 1.00 92.38 104 ALA A CA 1
ATOM 813 C C . ALA A 1 104 ? -1.100 0.360 -9.055 1.00 92.38 104 ALA A C 1
ATOM 815 O O . ALA A 1 104 ? -2.271 0.358 -8.668 1.00 92.38 104 ALA A O 1
ATOM 816 N N . LEU A 1 105 ? -0.461 -0.773 -9.375 1.00 93.75 105 LEU A N 1
ATOM 817 C CA . LEU A 1 105 ? -1.072 -2.102 -9.247 1.00 93.75 105 LEU A CA 1
ATOM 818 C C . LEU A 1 105 ? -1.478 -2.405 -7.797 1.00 93.75 105 LEU A C 1
ATOM 820 O O . LEU A 1 105 ? -2.569 -2.908 -7.533 1.00 93.75 105 LEU A O 1
ATOM 824 N N . THR A 1 106 ? -0.624 -2.046 -6.842 1.00 91.88 106 THR A N 1
ATOM 825 C CA . THR A 1 106 ? -0.929 -2.181 -5.411 1.00 91.88 106 THR A CA 1
ATOM 826 C C . THR A 1 106 ? -2.105 -1.302 -5.015 1.00 91.88 106 THR A C 1
ATOM 828 O O . THR A 1 106 ? -2.981 -1.746 -4.278 1.00 91.88 106 THR A O 1
ATOM 831 N N . GLY A 1 107 ? -2.167 -0.075 -5.535 1.00 92.44 107 GLY A N 1
ATOM 832 C CA . GLY A 1 107 ? -3.291 0.821 -5.299 1.00 92.44 107 GLY A CA 1
ATOM 833 C C . GLY A 1 107 ? -4.613 0.239 -5.789 1.00 92.44 107 GLY A C 1
ATOM 834 O O . GLY A 1 107 ? -5.585 0.233 -5.037 1.00 92.44 107 GLY A O 1
ATOM 835 N N . ARG A 1 108 ? -4.634 -0.358 -6.987 1.00 94.75 108 ARG A N 1
ATOM 836 C CA . ARG A 1 108 ? -5.791 -1.118 -7.484 1.00 94.75 108 ARG A CA 1
ATOM 837 C C . ARG A 1 108 ? -6.196 -2.229 -6.507 1.00 94.75 108 ARG A C 1
ATOM 839 O O . ARG A 1 108 ? -7.362 -2.296 -6.129 1.00 94.75 108 ARG A O 1
ATOM 846 N N . ARG A 1 109 ? -5.252 -3.065 -6.062 1.00 93.81 109 ARG A N 1
ATOM 847 C CA . ARG A 1 109 ? -5.538 -4.157 -5.111 1.00 93.81 109 ARG A CA 1
ATOM 848 C C . ARG A 1 109 ? -6.065 -3.642 -3.770 1.00 93.81 109 ARG A C 1
ATOM 850 O O . ARG A 1 109 ? -6.946 -4.262 -3.183 1.00 93.81 109 ARG A O 1
ATOM 857 N N . LEU A 1 110 ? -5.557 -2.510 -3.278 1.00 89.81 110 LEU A N 1
ATOM 858 C CA . LEU A 1 110 ? -6.043 -1.871 -2.051 1.00 89.81 110 LEU A CA 1
ATOM 859 C C . LEU A 1 110 ? -7.492 -1.385 -2.202 1.00 89.81 110 LEU A C 1
ATOM 861 O O . LEU A 1 110 ? -8.295 -1.603 -1.294 1.00 89.81 110 LEU A O 1
ATOM 865 N N . LEU A 1 111 ? -7.846 -0.797 -3.348 1.00 91.12 111 LEU A N 1
ATOM 866 C CA . LEU A 1 111 ? -9.229 -0.415 -3.659 1.00 91.12 111 LEU A CA 1
ATOM 867 C C . LEU A 1 111 ? -10.148 -1.649 -3.703 1.00 91.12 111 LEU A C 1
ATOM 869 O O . LEU A 1 111 ? -11.192 -1.666 -3.058 1.00 91.12 111 LEU A O 1
ATOM 873 N N . GLU A 1 112 ? -9.731 -2.730 -4.369 1.00 91.31 112 GLU A N 1
ATOM 874 C CA . GLU A 1 112 ? -10.470 -4.009 -4.405 1.00 91.31 112 GLU A CA 1
ATOM 875 C C . GLU A 1 112 ? -10.580 -4.669 -3.015 1.00 91.31 112 GLU A C 1
ATOM 877 O O . GLU A 1 112 ? -11.552 -5.369 -2.691 1.00 91.31 112 GLU A O 1
ATOM 882 N N . ALA A 1 113 ? -9.597 -4.420 -2.150 1.00 88.19 113 ALA A N 1
ATOM 883 C CA . ALA A 1 113 ? -9.613 -4.838 -0.759 1.00 88.19 113 ALA A CA 1
ATOM 884 C C . ALA A 1 113 ? -10.572 -4.019 0.117 1.00 88.19 113 ALA A C 1
ATOM 886 O O . ALA A 1 113 ? -10.969 -4.523 1.169 1.00 88.19 113 ALA A O 1
ATOM 887 N N . GLY A 1 114 ? -11.031 -2.853 -0.347 1.00 83.75 114 GLY A N 1
ATOM 888 C CA . GLY A 1 114 ? -12.014 -2.004 0.328 1.00 83.75 114 GLY A CA 1
ATOM 889 C C . GLY A 1 114 ? -11.465 -0.670 0.832 1.00 83.75 114 GLY A C 1
ATOM 890 O O . GLY A 1 114 ? -12.136 -0.016 1.624 1.00 83.75 114 GLY A O 1
ATOM 891 N N . ALA A 1 115 ? -10.261 -0.260 0.419 1.00 84.38 115 ALA A N 1
ATOM 892 C CA . ALA A 1 115 ? -9.812 1.108 0.654 1.00 84.38 115 ALA A CA 1
ATOM 893 C C . ALA A 1 115 ? -10.704 2.089 -0.127 1.00 84.38 115 ALA A C 1
ATOM 895 O O . ALA A 1 115 ? -10.961 1.883 -1.310 1.00 84.38 115 ALA A O 1
ATOM 896 N N . GLU A 1 116 ? -11.163 3.159 0.524 1.00 84.62 116 GLU A N 1
ATOM 897 C CA . GLU A 1 116 ? -12.022 4.170 -0.114 1.00 84.62 116 GLU A CA 1
ATOM 898 C C . GLU A 1 116 ? -11.231 5.115 -1.027 1.00 84.62 116 GLU A C 1
ATOM 900 O O . GLU A 1 116 ? -11.726 5.564 -2.059 1.00 84.62 116 GLU A O 1
ATOM 905 N N . LEU A 1 117 ? -9.989 5.416 -0.644 1.00 87.88 117 LEU A N 1
ATOM 906 C CA . LEU A 1 117 ? -9.093 6.310 -1.363 1.00 87.88 117 LEU A CA 1
ATOM 907 C C . LEU A 1 117 ? -7.665 5.785 -1.260 1.00 87.88 117 LEU A C 1
ATOM 909 O O . LEU A 1 117 ? -7.202 5.426 -0.176 1.00 87.88 117 LEU A O 1
ATOM 913 N N . VAL A 1 118 ? -6.953 5.788 -2.384 1.00 89.31 118 VAL A N 1
ATOM 914 C CA . VAL A 1 118 ? -5.529 5.462 -2.433 1.00 89.31 118 VAL A CA 1
ATOM 915 C C . VAL A 1 118 ? -4.797 6.537 -3.219 1.00 89.31 118 VAL A C 1
ATOM 917 O O . VAL A 1 118 ? -5.138 6.813 -4.367 1.00 89.31 118 VAL A O 1
ATOM 920 N N . SER A 1 119 ? -3.763 7.107 -2.606 1.00 88.06 119 SER A N 1
ATOM 921 C CA . SER A 1 119 ? -2.845 8.033 -3.264 1.00 88.06 119 SER A CA 1
ATOM 922 C C . SER A 1 119 ? -1.575 7.292 -3.655 1.00 88.06 119 SER A C 1
ATOM 924 O O . SER A 1 119 ? -0.892 6.726 -2.801 1.00 88.06 119 SER A O 1
ATOM 926 N N . VAL A 1 120 ? -1.254 7.306 -4.946 1.00 87.31 120 VAL A N 1
ATOM 927 C CA . VAL A 1 120 ? 0.003 6.775 -5.477 1.00 87.31 120 VAL A CA 1
ATOM 928 C C . VAL A 1 120 ? 0.837 7.955 -5.938 1.00 87.31 120 VAL A C 1
ATOM 930 O O . VAL A 1 120 ? 0.426 8.713 -6.813 1.00 87.31 120 VAL A O 1
ATOM 933 N N . PHE A 1 121 ? 1.996 8.121 -5.316 1.00 78.69 121 PHE A N 1
ATOM 934 C CA . PHE A 1 121 ? 2.890 9.233 -5.586 1.00 78.69 121 PHE A CA 1
ATOM 935 C C . PHE A 1 121 ? 3.979 8.799 -6.562 1.00 78.69 121 PHE A C 1
ATOM 937 O O . PHE A 1 121 ? 4.638 7.780 -6.356 1.00 78.69 121 PHE A O 1
ATOM 944 N N . TRP A 1 122 ? 4.155 9.576 -7.626 1.00 74.75 122 TRP A N 1
ATOM 945 C CA . TRP A 1 122 ? 5.247 9.401 -8.572 1.00 74.75 122 TRP A CA 1
ATOM 946 C C . TRP A 1 122 ? 6.403 10.323 -8.172 1.00 74.75 122 TRP A C 1
ATOM 948 O O . TRP A 1 122 ? 6.484 11.452 -8.643 1.00 74.75 122 TRP A O 1
ATOM 958 N N . ASP A 1 123 ? 7.262 9.855 -7.265 1.00 66.62 123 ASP A N 1
ATOM 959 C CA . ASP A 1 123 ? 8.417 10.621 -6.770 1.00 66.62 123 ASP A CA 1
ATOM 960 C C . ASP A 1 123 ? 9.726 9.835 -6.911 1.00 66.62 123 ASP A C 1
ATOM 962 O O . ASP A 1 123 ? 9.729 8.603 -7.007 1.00 66.62 123 ASP A O 1
ATOM 966 N N . GLU A 1 124 ? 10.848 10.553 -6.902 1.00 61.88 124 GLU A N 1
ATOM 967 C CA . GLU A 1 124 ? 12.185 9.972 -6.897 1.00 61.88 124 GLU A CA 1
ATOM 968 C C . GLU A 1 124 ? 12.417 9.163 -5.610 1.00 61.88 124 GLU A C 1
ATOM 970 O O . GLU A 1 124 ? 12.281 9.648 -4.488 1.00 61.88 124 GLU A O 1
ATOM 975 N N . TYR A 1 125 ? 12.841 7.909 -5.765 1.00 56.19 125 TYR A N 1
ATOM 976 C CA . TYR A 1 125 ? 12.999 6.966 -4.652 1.00 56.19 125 TYR A CA 1
ATOM 977 C C . TYR A 1 125 ? 14.233 7.234 -3.761 1.00 56.19 125 TYR A C 1
ATOM 979 O O . TYR A 1 125 ? 14.353 6.670 -2.675 1.00 56.19 125 TYR A O 1
ATOM 987 N N . LYS A 1 126 ? 15.180 8.076 -4.200 1.00 5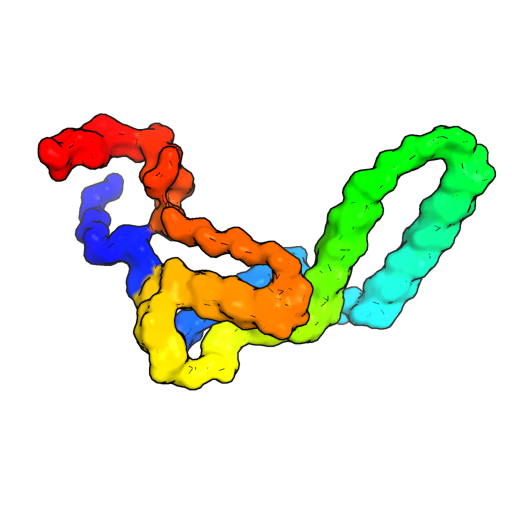6.78 126 LYS A N 1
ATOM 988 C CA . LYS A 1 126 ? 16.479 8.258 -3.517 1.00 56.78 126 LYS A CA 1
ATOM 989 C C . LYS A 1 126 ? 16.746 9.656 -2.973 1.00 56.78 126 LYS A C 1
ATOM 991 O O . LYS A 1 126 ? 17.385 9.766 -1.928 1.00 56.78 126 LYS A O 1
ATOM 996 N N . VAL A 1 127 ? 16.326 10.708 -3.671 1.00 57.75 127 VAL A N 1
ATOM 997 C CA . VAL A 1 127 ? 16.591 12.091 -3.259 1.00 57.75 127 VAL A CA 1
ATOM 998 C C . VAL A 1 127 ? 15.258 12.727 -2.912 1.00 57.75 127 VAL A C 1
ATOM 1000 O O . VAL A 1 127 ? 14.460 13.042 -3.791 1.00 57.75 127 VAL A O 1
ATOM 1003 N N . VAL A 1 128 ? 15.026 12.835 -1.604 1.00 54.22 128 VAL A N 1
ATOM 1004 C CA . VAL A 1 128 ? 13.764 13.248 -0.983 1.00 54.22 128 VAL A CA 1
ATOM 1005 C C . VAL A 1 128 ? 13.142 14.434 -1.724 1.00 54.22 128 VAL A C 1
ATOM 1007 O O . VAL A 1 128 ? 13.768 15.486 -1.836 1.00 54.22 128 VAL A O 1
ATOM 1010 N N . ASN A 1 129 ? 11.903 14.243 -2.180 1.00 51.34 129 ASN A N 1
ATOM 1011 C CA . ASN A 1 129 ? 10.987 15.263 -2.690 1.00 51.34 129 ASN A CA 1
ATOM 1012 C C . ASN A 1 129 ? 11.373 15.960 -4.003 1.00 51.34 129 ASN A C 1
ATOM 1014 O O . ASN A 1 129 ? 10.708 16.904 -4.408 1.00 51.34 129 ASN A O 1
ATOM 1018 N N . THR A 1 130 ? 12.421 15.540 -4.707 1.00 56.75 130 THR A N 1
ATOM 1019 C CA . THR A 1 130 ? 12.931 16.357 -5.822 1.00 56.75 130 THR A CA 1
ATOM 1020 C C . THR A 1 130 ? 12.098 16.321 -7.112 1.00 56.75 130 THR A C 1
ATOM 1022 O O . THR A 1 130 ? 12.382 17.119 -8.010 1.00 56.75 130 THR A O 1
ATOM 1025 N N . ALA A 1 131 ? 11.061 15.475 -7.213 1.00 57.41 131 ALA A N 1
ATOM 1026 C CA . ALA A 1 131 ? 10.167 15.453 -8.378 1.00 57.41 131 ALA A CA 1
ATOM 1027 C C . ALA A 1 131 ? 9.207 16.659 -8.428 1.00 57.41 131 ALA A C 1
ATOM 1029 O O . ALA A 1 131 ? 8.958 17.210 -9.498 1.00 57.41 131 ALA A O 1
ATOM 1030 N N . TRP A 1 132 ? 8.695 17.091 -7.274 1.00 60.72 132 TRP A N 1
ATOM 1031 C CA . TRP A 1 132 ? 7.770 18.230 -7.123 1.00 60.72 132 TRP A CA 1
ATOM 1032 C C . TRP A 1 132 ? 8.375 19.394 -6.337 1.00 60.72 132 TRP A C 1
ATOM 1034 O O . TRP A 1 132 ? 7.879 20.516 -6.415 1.00 60.72 132 TRP A O 1
ATOM 1044 N N . ASP A 1 133 ? 9.444 19.136 -5.590 1.00 62.97 133 ASP A N 1
ATOM 1045 C CA . ASP A 1 133 ? 10.041 20.062 -4.647 1.00 62.97 133 ASP A CA 1
ATOM 1046 C C . ASP A 1 133 ? 11.572 20.017 -4.755 1.00 62.97 133 ASP A C 1
ATOM 1048 O O . ASP A 1 133 ? 12.300 19.302 -4.064 1.00 62.97 133 ASP A O 1
ATOM 1052 N N . THR A 1 134 ? 12.085 20.800 -5.699 1.00 60.75 134 THR A N 1
ATOM 1053 C CA . THR A 1 134 ? 13.500 20.853 -6.081 1.00 60.75 134 THR A CA 1
ATOM 1054 C C . THR A 1 134 ? 14.382 21.581 -5.054 1.00 60.75 134 THR A C 1
ATOM 1056 O O . THR A 1 134 ? 15.267 22.345 -5.439 1.00 60.75 134 THR A O 1
ATOM 1059 N N . HIS A 1 135 ? 14.178 21.381 -3.746 1.00 64.69 135 HIS A N 1
ATOM 1060 C CA . HIS A 1 135 ? 15.040 21.951 -2.695 1.00 64.69 135 HIS A CA 1
ATOM 1061 C C . HIS A 1 135 ? 16.521 21.613 -2.910 1.00 64.69 135 HIS A C 1
ATOM 1063 O O . HIS A 1 135 ? 17.408 22.366 -2.506 1.00 64.69 135 HIS A O 1
ATOM 1069 N N . PHE A 1 136 ? 16.794 20.493 -3.581 1.00 60.97 136 PHE A N 1
ATOM 1070 C CA . PHE A 1 136 ? 18.125 20.101 -3.998 1.00 60.97 136 PHE A CA 1
ATOM 1071 C C . PHE A 1 136 ? 18.311 20.297 -5.508 1.00 60.97 136 PHE A C 1
ATOM 1073 O O . PHE A 1 136 ? 17.565 19.752 -6.318 1.00 60.97 136 PHE A O 1
ATOM 1080 N N . ASN A 1 137 ? 19.370 21.018 -5.887 1.00 63.56 137 ASN A N 1
ATOM 1081 C CA . ASN A 1 137 ? 19.861 21.087 -7.267 1.00 63.56 137 ASN A CA 1
ATOM 1082 C C . ASN A 1 137 ? 18.865 21.675 -8.302 1.00 63.56 137 ASN A C 1
ATOM 1084 O O . ASN A 1 137 ? 18.833 21.231 -9.448 1.00 63.56 137 ASN A O 1
ATOM 1088 N N . HIS A 1 138 ? 18.072 22.685 -7.913 1.00 64.62 138 HIS A N 1
ATOM 1089 C CA . HIS A 1 138 ? 17.074 23.357 -8.766 1.00 64.62 138 HIS A CA 1
ATOM 1090 C C . HIS A 1 138 ? 17.650 23.932 -10.073 1.00 64.62 138 HIS A C 1
ATOM 1092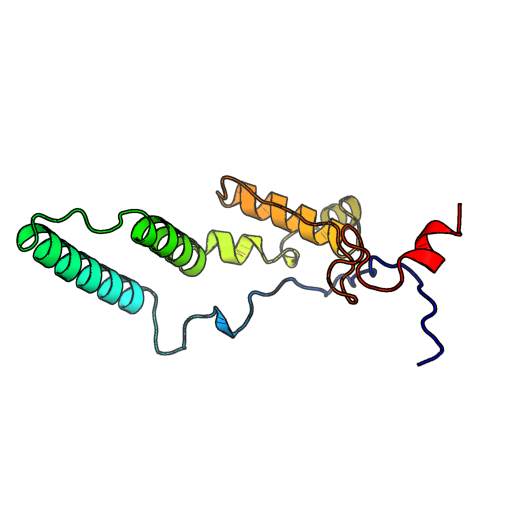 O O . HIS A 1 138 ? 17.148 23.639 -11.156 1.00 64.62 138 HIS A O 1
ATOM 1098 N N . PHE A 1 139 ? 18.722 24.731 -9.987 1.00 74.38 139 PHE A N 1
ATOM 1099 C CA . PHE A 1 139 ? 19.236 25.476 -11.145 1.00 74.38 139 PHE A CA 1
ATOM 1100 C C . PHE A 1 139 ? 19.729 24.572 -12.289 1.00 74.38 139 PHE A C 1
ATOM 1102 O O . PHE A 1 139 ? 19.323 24.810 -13.425 1.00 74.38 139 PHE A O 1
ATOM 1109 N N . PRO A 1 140 ? 20.524 23.507 -12.050 1.00 70.94 140 PRO A N 1
ATOM 1110 C CA . PRO A 1 140 ? 20.925 22.610 -13.136 1.00 70.94 140 PRO A CA 1
ATOM 1111 C C . PRO A 1 140 ? 19.768 21.806 -13.742 1.00 70.94 140 PRO A C 1
ATOM 1113 O O . PRO A 1 140 ? 19.847 21.447 -14.911 1.00 70.94 140 PRO A O 1
ATOM 1116 N N . ARG A 1 141 ? 18.692 21.538 -12.983 1.00 61.31 141 ARG A N 1
ATOM 1117 C CA . ARG A 1 141 ? 17.509 20.805 -13.471 1.00 61.31 141 ARG A CA 1
ATOM 1118 C C . ARG A 1 141 ? 16.649 21.634 -14.436 1.00 61.31 141 ARG A C 1
ATOM 1120 O O . ARG A 1 141 ? 16.084 21.065 -15.360 1.00 61.31 141 ARG A O 1
ATOM 1127 N N . LEU A 1 142 ? 16.572 22.957 -14.255 1.00 65.25 142 LEU A N 1
ATOM 1128 C CA . LEU A 1 142 ? 15.818 23.855 -15.147 1.00 65.25 142 LEU A CA 1
ATOM 1129 C C . LEU A 1 142 ? 16.609 24.345 -16.368 1.00 65.25 142 LEU A C 1
ATOM 1131 O O . LEU A 1 142 ? 16.016 24.845 -17.317 1.00 65.25 142 LEU A O 1
ATOM 1135 N N . ALA A 1 143 ? 17.936 24.219 -16.353 1.00 65.56 143 ALA A N 1
ATOM 1136 C CA . ALA A 1 143 ? 18.797 24.674 -17.446 1.00 65.56 143 ALA A CA 1
ATOM 1137 C C . ALA A 1 143 ? 18.839 23.713 -18.654 1.00 65.56 143 ALA A C 1
ATOM 1139 O O . ALA A 1 143 ? 19.506 24.017 -19.638 1.00 65.56 143 ALA A O 1
ATOM 1140 N N . ALA A 1 144 ? 18.173 22.555 -18.571 1.00 53.16 144 ALA A N 1
ATOM 1141 C CA . ALA A 1 144 ? 18.196 21.501 -19.588 1.00 53.16 144 ALA A CA 1
ATOM 1142 C C . ALA A 1 144 ? 16.993 21.522 -20.562 1.00 53.16 144 ALA A C 1
ATOM 1144 O O . ALA A 1 144 ? 16.760 20.524 -21.243 1.00 53.16 144 ALA A O 1
ATOM 1145 N N . CYS A 1 145 ? 16.252 22.634 -20.632 1.00 41.12 145 CYS A N 1
ATOM 1146 C CA . CYS A 1 145 ? 15.255 22.894 -21.679 1.00 41.12 145 CYS A CA 1
ATOM 1147 C C . CYS A 1 145 ? 15.847 23.744 -22.808 1.00 41.12 145 CYS A C 1
ATOM 1149 O O . CYS A 1 145 ? 16.522 24.749 -22.489 1.00 41.12 145 CYS A O 1
#

Secondary structure (DSSP, 8-state):
------S-TT-BPPTT------GGGSPPTT--HHHHHHHHHHHHHHHHHHHHH--S---THHHHHHHHHHHHHH-HHHHHHT-GGGS-HHHHHHT-SBHHHHHHHHHHHHHHHT-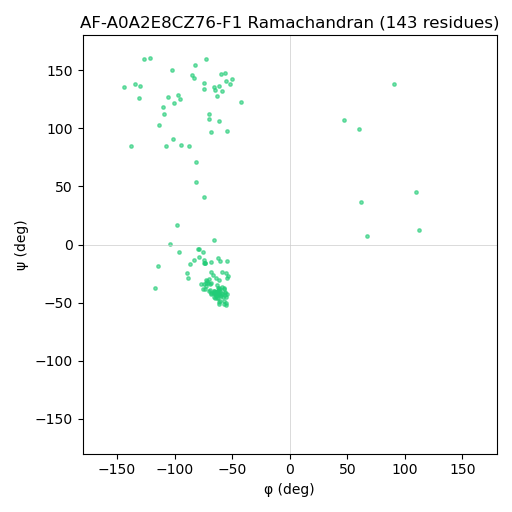S--------SSSTTTTT--TTTHHHHHTT-

Sequence (145 aa):
MKGVDVEDPFCGITPESRLRVSKDIQLRPSMTLARLDSRRSLVDQFEEQTRKLNDSAAPQGLDRFQEMALSLMSSAKLREALDVGLEPMLLREQYGMTLFGQAALTGRRLLEAGAELVSVFWDEYKVVNTAWDTHFNHFPRLAAC

Radius of gyration: 21.39 Å; Cα contacts (8 Å, |Δi|>4): 94; chains: 1; bounding box: 51×38×56 Å

pLDDT: mean 74.58, std 14.72, range [23.69, 95.0]

Foldseek 3Di:
DPDDPCPDLQDFADLPDFQDDDPVLADDPVCDPVNVVVVVVVVVVVVVVVVVVDVDDDPPVVVVVVVVSNCCRNDPQLNVLRGPNVDDPVQLVVLNRTPQSVLVSSQVSNVVSPDPDDDRDDDRPPDPPCVPDVPDPVPVVVVPD

Mean predicted aligned error: 12.15 Å

Solvent-accessible surface area (backbone atoms only — not comparable to full-atom values): 9021 Å² total; per-residue (Å²): 136,89,82,78,81,76,76,56,77,61,44,78,49,59,94,85,63,75,68,71,82,59,73,86,76,49,72,54,93,90,50,44,70,70,56,50,52,54,50,50,55,51,48,54,52,52,52,53,52,48,53,73,74,36,96,61,86,69,74,71,69,58,57,58,55,51,54,50,53,50,50,60,72,67,34,63,56,52,58,53,20,46,43,62,83,79,51,59,66,70,60,48,54,74,48,32,56,28,50,56,24,49,45,49,54,29,41,52,34,32,42,76,51,65,48,92,76,76,89,77,79,86,62,43,88,83,53,81,56,46,69,90,42,45,87,65,69,46,70,74,66,67,66,77,116